Protein AF-A0A1D2RUH6-F1 (afdb_monomer_lite)

Sequence (89 aa):
MSNPLSEATVDALLDRLAEDDAFRTAFMANPKTATESLGTQDPDTATLPTAPIPRLASKDAIRRSRAALRQRLLAARAPFEPISFQLPE

Radius of gyration: 14.72 Å; chains: 1; bounding box: 29×36×32 Å

Foldseek 3Di:
DQDDWDPVLVVLLLVCLLPPPVLVVVCQQAVLVSSVVSVPPTPSSVVGDRHGNPDDDHSVVSVVVVVVVVVLVVPQDPPGDPPDDDDDD

Structure (mmCIF, N/CA/C/O backbone):
data_AF-A0A1D2RUH6-F1
#
_entry.id   AF-A0A1D2RUH6-F1
#
loop_
_atom_site.group_PDB
_atom_site.id
_atom_site.type_symbol
_atom_site.label_atom_id
_atom_site.label_alt_id
_atom_site.label_comp_id
_atom_site.label_asym_id
_atom_site.label_entity_id
_atom_site.label_seq_id
_atom_site.pdbx_PDB_ins_code
_atom_site.Cartn_x
_atom_site.Cartn_y
_atom_site.Cartn_z
_atom_site.occupancy
_atom_site.B_iso_or_equiv
_atom_site.auth_seq_id
_atom_site.auth_comp_id
_atom_site.auth_asym_id
_atom_site.auth_atom_id
_atom_site.pdbx_PDB_model_num
ATOM 1 N N . MET A 1 1 ? -2.314 6.954 21.918 1.00 43.41 1 MET A N 1
ATOM 2 C CA . MET A 1 1 ? -2.807 5.685 21.350 1.00 43.41 1 MET A CA 1
ATOM 3 C C . MET A 1 1 ? -3.217 6.027 19.930 1.00 43.41 1 MET A C 1
ATOM 5 O O . MET A 1 1 ? -4.115 6.844 19.791 1.00 43.41 1 MET A O 1
ATOM 9 N N . SER A 1 2 ? -2.485 5.571 18.915 1.00 55.94 2 SER A N 1
ATOM 10 C CA . SER A 1 2 ? -2.899 5.762 17.519 1.00 55.94 2 SER A CA 1
ATOM 11 C C . SER A 1 2 ? -4.007 4.754 17.251 1.00 55.94 2 SER A C 1
ATOM 13 O O . SER A 1 2 ? -3.786 3.563 17.484 1.00 55.94 2 SER A O 1
ATOM 15 N N . ASN A 1 3 ? -5.195 5.206 16.862 1.00 64.81 3 ASN A N 1
ATOM 16 C CA . ASN A 1 3 ? -6.247 4.269 16.501 1.00 64.81 3 ASN A CA 1
ATOM 17 C C . ASN A 1 3 ? -5.890 3.639 15.142 1.00 64.81 3 ASN A C 1
ATOM 19 O O . ASN A 1 3 ? -5.215 4.264 14.317 1.00 64.81 3 ASN A O 1
ATOM 23 N N . PRO A 1 4 ? -6.251 2.366 14.924 1.00 72.25 4 PRO A N 1
ATOM 24 C CA . PRO A 1 4 ? -6.027 1.719 13.642 1.00 72.25 4 PRO A CA 1
ATOM 25 C C . PRO A 1 4 ? -6.890 2.386 12.565 1.00 72.25 4 PRO A C 1
ATOM 27 O O . PRO A 1 4 ? -8.046 2.715 12.822 1.00 72.25 4 PRO A O 1
ATOM 30 N N . LEU A 1 5 ? -6.339 2.528 11.355 1.00 78.69 5 LEU A N 1
ATOM 31 C CA . LEU A 1 5 ? -7.121 2.925 10.182 1.00 78.69 5 LEU A CA 1
ATOM 32 C C . LEU A 1 5 ? -8.316 1.980 10.006 1.00 78.69 5 LEU A C 1
ATOM 34 O O . LEU A 1 5 ? -8.210 0.773 10.240 1.00 78.69 5 LEU A O 1
ATOM 38 N N . SER A 1 6 ? -9.434 2.525 9.545 1.00 81.06 6 SER A N 1
ATOM 39 C CA . SER A 1 6 ? -10.612 1.743 9.194 1.00 81.06 6 SER A CA 1
ATOM 40 C C . SER A 1 6 ? -10.317 0.762 8.057 1.00 81.06 6 SER A C 1
ATOM 42 O O . SER A 1 6 ? -9.523 1.031 7.149 1.00 81.06 6 SER A O 1
ATOM 44 N N . GLU A 1 7 ? -11.001 -0.381 8.079 1.00 81.50 7 GLU A N 1
ATOM 45 C CA . GLU A 1 7 ? -10.838 -1.438 7.074 1.00 81.50 7 GLU A CA 1
ATOM 46 C C . GLU A 1 7 ? -11.069 -0.919 5.649 1.00 81.50 7 GLU A C 1
ATOM 48 O O . GLU A 1 7 ? -10.299 -1.234 4.745 1.00 81.50 7 GLU A O 1
ATOM 53 N N . ALA A 1 8 ? -12.064 -0.046 5.462 1.00 82.56 8 ALA A N 1
ATOM 54 C CA . ALA A 1 8 ? -12.367 0.564 4.170 1.00 82.56 8 ALA A CA 1
ATOM 55 C C . ALA A 1 8 ? -11.208 1.428 3.639 1.00 82.56 8 ALA A C 1
ATOM 57 O O . ALA A 1 8 ? -10.893 1.369 2.448 1.00 82.56 8 ALA A O 1
ATOM 58 N N . THR A 1 9 ? -10.545 2.195 4.512 1.00 84.25 9 THR A N 1
ATOM 59 C CA . THR A 1 9 ? -9.359 2.984 4.147 1.00 84.25 9 THR A CA 1
ATOM 60 C C . THR A 1 9 ? -8.206 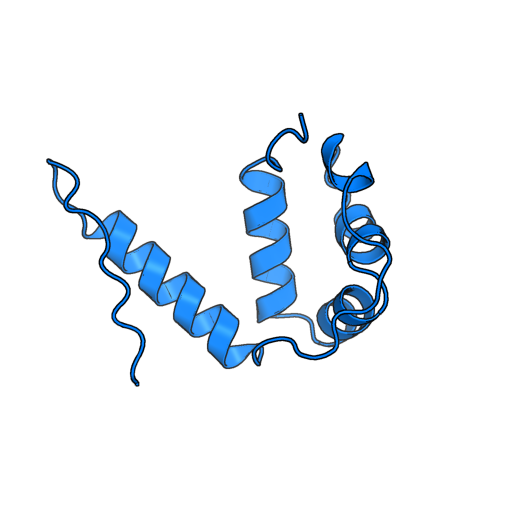2.082 3.738 1.00 84.25 9 THR A C 1
ATOM 62 O O . THR A 1 9 ? -7.553 2.331 2.724 1.00 84.25 9 THR A O 1
ATOM 65 N N . VAL A 1 10 ? -7.965 1.017 4.505 1.00 85.12 10 VAL A N 1
ATOM 66 C CA . VAL A 1 10 ? -6.888 0.062 4.224 1.00 85.12 10 VAL A CA 1
ATOM 67 C C . VAL A 1 10 ? -7.130 -0.659 2.900 1.00 85.12 10 VAL A C 1
ATOM 69 O O . VAL A 1 10 ? -6.204 -0.775 2.099 1.00 85.12 10 VAL A O 1
ATOM 72 N N . ASP A 1 11 ? -8.359 -1.096 2.627 1.00 86.38 11 ASP A N 1
ATOM 73 C CA . ASP A 1 11 ? -8.698 -1.753 1.365 1.00 86.38 11 ASP A CA 1
ATOM 74 C C . ASP A 1 11 ? -8.510 -0.822 0.163 1.00 86.38 11 ASP A C 1
ATOM 76 O O . ASP A 1 11 ? -7.824 -1.194 -0.791 1.00 86.38 11 ASP A O 1
ATOM 80 N N . ALA A 1 12 ? -9.029 0.408 0.238 1.00 88.12 12 ALA A N 1
ATOM 81 C CA . ALA A 1 12 ? -8.869 1.402 -0.823 1.00 88.12 12 ALA A CA 1
ATOM 82 C C . ALA A 1 12 ? -7.390 1.734 -1.086 1.00 88.12 12 ALA A C 1
ATOM 84 O O . ALA A 1 12 ? -6.965 1.871 -2.237 1.00 88.12 12 ALA A O 1
ATOM 85 N N . LEU A 1 13 ? -6.591 1.826 -0.022 1.00 88.00 13 LEU A N 1
ATOM 86 C CA . LEU A 1 13 ? -5.157 2.066 -0.106 1.00 88.00 13 LEU A CA 1
ATOM 87 C C . LEU A 1 13 ? -4.432 0.892 -0.769 1.00 88.00 13 LEU A C 1
ATOM 89 O O . LEU A 1 13 ? -3.630 1.103 -1.678 1.00 88.00 13 LEU A O 1
ATOM 93 N N . LEU A 1 14 ? -4.725 -0.345 -0.364 1.00 88.00 14 LEU A N 1
ATOM 94 C CA . LEU A 1 14 ? -4.115 -1.536 -0.958 1.00 88.00 14 LEU A CA 1
ATOM 95 C C . LEU A 1 14 ? -4.499 -1.714 -2.432 1.00 88.00 14 LEU A C 1
ATOM 97 O O . LEU A 1 14 ? -3.647 -2.124 -3.222 1.00 88.00 14 LEU A O 1
ATOM 101 N N . ASP A 1 15 ? -5.733 -1.376 -2.808 1.00 89.12 15 ASP A N 1
ATOM 102 C CA . ASP A 1 15 ? -6.184 -1.380 -4.202 1.00 89.12 15 ASP A CA 1
ATOM 103 C C . ASP A 1 15 ? -5.399 -0.369 -5.043 1.00 89.12 15 ASP A C 1
ATOM 105 O O . ASP A 1 15 ? -4.788 -0.729 -6.053 1.00 89.12 15 ASP A O 1
ATOM 109 N N . ARG A 1 16 ? -5.281 0.881 -4.580 1.00 89.56 16 ARG A N 1
ATOM 110 C CA . ARG A 1 16 ? -4.502 1.903 -5.296 1.00 89.56 16 ARG A CA 1
ATOM 111 C C . ARG A 1 16 ? -3.015 1.579 -5.364 1.00 89.56 16 ARG A C 1
ATOM 113 O O . ARG A 1 16 ? -2.400 1.768 -6.410 1.00 89.56 16 ARG A O 1
ATOM 120 N N . LEU A 1 17 ? -2.435 1.009 -4.310 1.00 88.12 17 LEU A N 1
ATOM 121 C CA . LEU A 1 17 ? -1.043 0.552 -4.332 1.00 88.12 17 LEU A CA 1
ATOM 122 C C . LEU A 1 17 ? -0.802 -0.641 -5.272 1.00 88.12 17 LEU A C 1
ATOM 124 O O . LEU A 1 17 ? 0.352 -0.893 -5.636 1.00 88.12 17 LEU A O 1
ATOM 128 N N . ALA A 1 18 ? -1.839 -1.389 -5.648 1.00 88.94 18 ALA A N 1
ATOM 129 C CA . ALA A 1 18 ? -1.746 -2.513 -6.576 1.00 88.94 18 ALA A CA 1
ATOM 130 C C . ALA A 1 18 ? -1.993 -2.114 -8.044 1.00 88.94 18 ALA A C 1
ATOM 132 O O . ALA A 1 18 ? -1.532 -2.825 -8.942 1.00 88.94 18 ALA A O 1
ATOM 133 N N . GLU A 1 19 ? -2.683 -0.998 -8.292 1.00 88.88 19 GLU A N 1
ATOM 134 C CA . GLU A 1 19 ? -3.175 -0.628 -9.628 1.00 88.88 19 GLU A CA 1
ATOM 135 C C . GLU A 1 19 ? -2.616 0.697 -10.171 1.00 88.88 19 GLU A C 1
ATOM 137 O O . GLU A 1 19 ? -2.498 0.841 -11.387 1.00 88.88 19 GLU A O 1
ATOM 142 N N . ASP A 1 20 ? -2.221 1.639 -9.308 1.00 89.25 20 ASP A N 1
ATOM 143 C CA . ASP A 1 20 ? -1.895 3.017 -9.693 1.00 89.25 20 ASP A CA 1
ATOM 144 C C . ASP A 1 20 ? -0.434 3.388 -9.369 1.00 89.25 20 ASP A C 1
ATOM 146 O O . ASP A 1 20 ? -0.047 3.609 -8.220 1.00 89.25 20 ASP A O 1
ATOM 150 N N . ASP A 1 21 ? 0.405 3.471 -10.404 1.00 87.44 21 ASP A N 1
ATOM 151 C CA . ASP A 1 21 ? 1.828 3.813 -10.271 1.00 87.44 21 ASP A CA 1
ATOM 152 C C . ASP A 1 21 ? 2.072 5.274 -9.847 1.00 87.44 21 ASP A C 1
ATOM 154 O O . ASP A 1 21 ? 3.050 5.562 -9.144 1.00 87.44 21 ASP A O 1
ATOM 158 N N . ALA A 1 22 ? 1.177 6.197 -10.215 1.00 88.50 22 ALA A N 1
ATOM 159 C CA . ALA A 1 22 ? 1.272 7.594 -9.803 1.00 88.50 22 ALA A CA 1
ATOM 160 C C . ALA A 1 22 ? 0.949 7.728 -8.311 1.00 88.50 22 ALA A C 1
ATOM 162 O O . ALA A 1 22 ? 1.712 8.350 -7.566 1.00 88.50 22 ALA A O 1
ATOM 163 N N . PHE A 1 23 ? -0.111 7.056 -7.856 1.00 90.12 23 PHE A N 1
ATOM 164 C CA . PHE A 1 23 ? -0.449 6.968 -6.440 1.00 90.12 23 PHE A CA 1
ATOM 165 C C . PHE A 1 23 ? 0.679 6.328 -5.631 1.00 90.12 23 PHE A C 1
ATOM 167 O O . PHE A 1 23 ? 1.057 6.852 -4.590 1.00 90.12 23 PHE A O 1
ATOM 174 N N . ARG A 1 24 ? 1.277 5.232 -6.116 1.00 90.06 24 ARG A N 1
ATOM 175 C CA . ARG A 1 24 ? 2.421 4.586 -5.447 1.00 90.06 24 ARG A CA 1
ATOM 176 C C . ARG A 1 24 ? 3.602 5.535 -5.281 1.00 90.06 24 ARG A C 1
ATOM 178 O O . ARG A 1 24 ? 4.220 5.555 -4.221 1.00 90.06 24 ARG A O 1
ATOM 185 N N . THR A 1 25 ? 3.901 6.330 -6.305 1.00 89.62 25 THR A N 1
ATOM 186 C CA . THR A 1 25 ? 4.979 7.326 -6.249 1.00 89.62 25 THR A CA 1
ATOM 187 C C . THR A 1 25 ? 4.655 8.428 -5.240 1.00 89.62 25 THR A C 1
ATOM 189 O O . THR A 1 25 ? 5.495 8.765 -4.407 1.00 89.62 25 THR A O 1
ATOM 192 N N . ALA A 1 26 ? 3.421 8.941 -5.256 1.00 89.06 26 ALA A N 1
ATOM 193 C CA . ALA A 1 26 ? 2.957 9.936 -4.293 1.00 89.06 26 ALA A CA 1
ATOM 194 C C . ALA A 1 26 ? 2.965 9.394 -2.855 1.00 89.06 26 ALA A C 1
ATOM 196 O O . ALA A 1 26 ? 3.412 10.081 -1.943 1.00 89.06 26 ALA A O 1
ATOM 197 N N . PHE A 1 27 ? 2.550 8.142 -2.662 1.00 89.38 27 PHE A N 1
ATOM 198 C CA . PHE A 1 27 ? 2.557 7.456 -1.374 1.00 89.38 27 PHE A CA 1
ATOM 199 C C . PHE A 1 27 ? 3.976 7.230 -0.857 1.00 89.38 27 PHE A C 1
ATOM 201 O O . PHE A 1 27 ? 4.237 7.424 0.324 1.00 89.38 27 PHE A O 1
ATO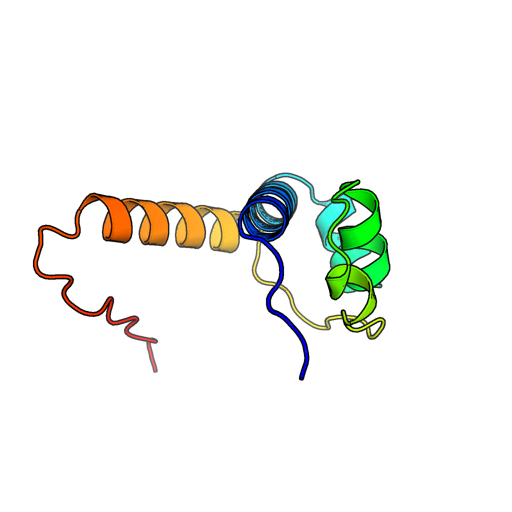M 208 N N . MET A 1 28 ? 4.921 6.877 -1.731 1.00 89.25 28 MET A N 1
ATOM 209 C CA . MET A 1 28 ? 6.333 6.789 -1.357 1.00 89.25 28 MET A CA 1
ATOM 210 C C . MET A 1 28 ? 6.937 8.149 -1.008 1.00 89.25 28 MET A C 1
ATOM 212 O O . MET A 1 28 ? 7.828 8.204 -0.169 1.00 89.25 28 MET A O 1
ATOM 216 N N . ALA A 1 29 ? 6.477 9.239 -1.618 1.00 89.75 29 ALA A N 1
ATOM 217 C CA . ALA A 1 29 ? 6.950 10.579 -1.286 1.00 89.75 29 ALA A CA 1
ATOM 218 C C . ALA A 1 29 ? 6.341 11.099 0.027 1.00 89.75 29 ALA A C 1
ATOM 220 O O . ALA A 1 29 ? 7.056 11.666 0.850 1.00 89.75 29 ALA A O 1
ATOM 221 N N . ASN A 1 30 ? 5.033 10.907 0.217 1.00 88.81 30 ASN A N 1
ATOM 222 C CA . ASN A 1 30 ? 4.293 11.333 1.397 1.00 88.81 30 ASN A CA 1
ATOM 223 C C . ASN A 1 30 ? 3.053 10.434 1.621 1.00 88.81 30 ASN A C 1
ATOM 225 O O . ASN A 1 30 ? 1.991 10.672 1.030 1.00 88.81 30 ASN A O 1
ATOM 229 N N . PRO A 1 31 ? 3.166 9.418 2.494 1.00 86.94 31 PRO A N 1
ATOM 230 C CA . PRO A 1 31 ? 2.090 8.467 2.777 1.00 86.94 31 PRO A CA 1
ATOM 231 C C . PRO A 1 31 ? 0.809 9.127 3.284 1.00 86.94 31 PRO A C 1
ATOM 233 O O . PRO A 1 31 ? -0.288 8.727 2.891 1.00 86.94 31 PRO A O 1
ATOM 236 N N . LYS A 1 32 ? 0.940 10.160 4.124 1.00 86.56 32 LYS A N 1
ATOM 237 C CA . LYS A 1 32 ? -0.197 10.912 4.657 1.00 86.56 32 LYS A CA 1
ATOM 238 C C . LYS A 1 32 ? -0.996 11.578 3.541 1.00 86.56 32 LYS A C 1
ATOM 240 O O . LYS A 1 32 ? -2.174 11.281 3.381 1.00 86.56 32 LYS A O 1
ATOM 245 N N . THR A 1 33 ? -0.346 12.407 2.727 1.00 86.88 33 THR A N 1
ATOM 246 C CA . THR A 1 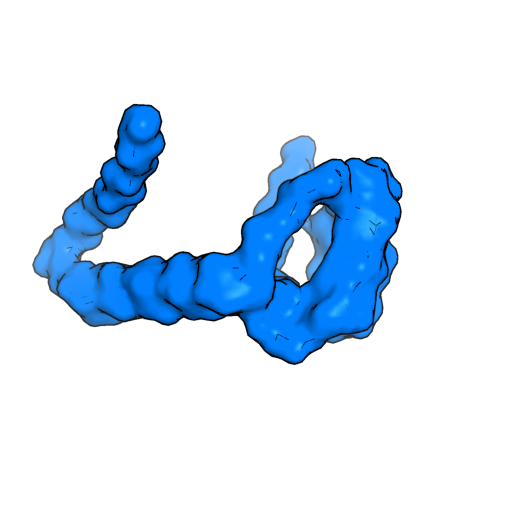33 ? -1.025 13.149 1.652 1.00 86.88 33 THR A CA 1
ATOM 247 C C . THR A 1 33 ? -1.624 12.217 0.602 1.00 86.88 33 THR A C 1
ATOM 249 O O . THR A 1 33 ? -2.729 12.454 0.119 1.00 86.88 33 THR A O 1
ATOM 252 N N . ALA A 1 34 ? -0.932 11.126 0.266 1.00 87.94 34 ALA A N 1
ATOM 253 C CA . ALA A 1 34 ? -1.484 10.131 -0.643 1.00 87.94 34 ALA A CA 1
ATOM 254 C C . ALA A 1 34 ? -2.725 9.451 -0.047 1.00 87.94 34 ALA A C 1
ATOM 256 O O . ALA A 1 34 ? -3.731 9.314 -0.733 1.00 87.94 34 ALA A O 1
ATOM 257 N N . THR A 1 35 ? -2.715 9.091 1.235 1.00 85.50 35 THR A N 1
ATOM 258 C CA . THR A 1 35 ? -3.889 8.470 1.870 1.00 85.50 35 THR A CA 1
ATOM 259 C C . THR A 1 35 ? -5.056 9.452 1.990 1.00 85.50 35 THR A C 1
ATOM 261 O O . THR A 1 35 ? -6.184 9.088 1.682 1.00 85.50 35 THR A O 1
ATOM 264 N N . GLU A 1 36 ? -4.799 10.719 2.324 1.00 85.62 36 GLU A N 1
ATOM 265 C CA . GLU A 1 36 ? -5.819 11.781 2.322 1.00 85.62 36 GLU A CA 1
ATOM 266 C C . GLU A 1 36 ? -6.449 11.972 0.928 1.00 85.62 36 GLU A C 1
ATOM 268 O O . GLU A 1 36 ? -7.649 12.225 0.817 1.00 85.62 36 GLU A O 1
ATOM 273 N N . SER A 1 37 ? -5.675 11.776 -0.151 1.00 86.19 37 SER A N 1
ATOM 274 C CA . SER A 1 37 ? -6.178 11.866 -1.532 1.00 86.19 37 SER A CA 1
ATOM 275 C C . SER A 1 37 ? -7.202 10.782 -1.899 1.00 86.19 37 SER A C 1
A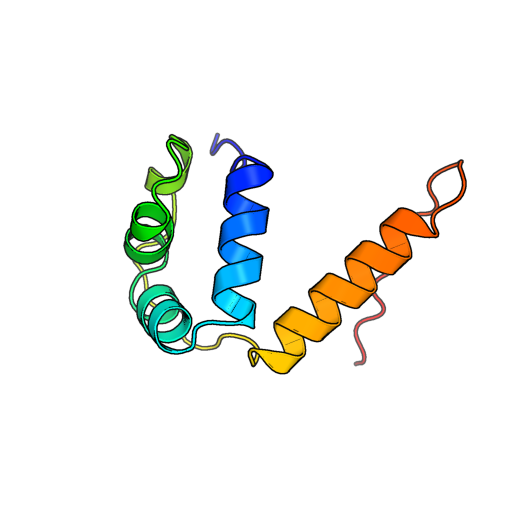TOM 277 O O . SER A 1 37 ? -7.942 10.947 -2.867 1.00 86.19 37 SER A O 1
ATOM 279 N N . LEU A 1 38 ? -7.297 9.702 -1.110 1.00 84.38 38 LEU A N 1
ATOM 280 C CA . LEU A 1 38 ? -8.326 8.671 -1.271 1.00 84.38 38 LEU A CA 1
ATOM 281 C C . LEU A 1 38 ? -9.722 9.159 -0.856 1.00 84.38 38 LEU A C 1
ATOM 283 O O . LEU A 1 38 ? -10.705 8.472 -1.126 1.00 84.38 38 LEU A O 1
ATOM 287 N N . GLY A 1 39 ? -9.827 10.319 -0.194 1.00 80.94 39 GLY A N 1
ATOM 288 C CA . GLY A 1 39 ? -11.103 10.857 0.283 1.00 80.94 39 GLY A CA 1
ATOM 289 C C . GLY A 1 39 ? -11.709 10.056 1.438 1.00 80.94 39 GLY A C 1
ATOM 290 O O . GLY A 1 39 ? -12.887 10.218 1.755 1.00 80.94 39 GLY A O 1
ATOM 291 N N . THR A 1 40 ? -10.923 9.187 2.071 1.00 74.56 40 THR A N 1
ATOM 292 C CA . THR A 1 40 ? -11.333 8.438 3.257 1.00 74.56 40 THR A CA 1
ATOM 293 C C . THR A 1 40 ? -11.478 9.419 4.415 1.00 74.56 40 THR A C 1
ATOM 295 O O . THR A 1 40 ? -10.501 10.059 4.799 1.00 74.56 40 THR A O 1
ATOM 298 N N . GLN A 1 41 ? -12.679 9.546 4.986 1.00 74.06 41 GLN A N 1
ATOM 299 C CA . GLN A 1 41 ? -12.967 10.421 6.140 1.00 74.06 41 GLN A CA 1
ATOM 300 C C . GLN A 1 41 ? -12.399 9.868 7.458 1.00 74.06 41 GLN A C 1
ATOM 302 O O . GLN A 1 41 ? -12.984 10.018 8.528 1.00 74.06 41 GLN A O 1
ATOM 307 N N . ASP A 1 42 ? -11.279 9.170 7.362 1.00 76.69 42 ASP A N 1
ATOM 308 C CA . ASP A 1 42 ? -10.696 8.406 8.437 1.00 76.69 42 ASP A CA 1
ATOM 309 C C . ASP A 1 42 ? -9.788 9.328 9.263 1.00 76.69 42 ASP A C 1
ATOM 311 O O . ASP A 1 42 ? -8.776 9.822 8.744 1.00 76.69 42 ASP A O 1
ATOM 315 N N . PRO A 1 43 ? -10.164 9.625 10.521 1.00 73.56 43 PRO A N 1
ATOM 316 C CA . PRO A 1 43 ? -9.476 10.616 11.344 1.00 73.56 43 PRO A CA 1
ATOM 317 C C . PRO A 1 43 ? -8.024 10.223 11.633 1.00 73.56 43 PRO A C 1
ATOM 319 O O . PRO A 1 43 ? -7.188 11.092 11.894 1.00 73.56 43 PRO A O 1
ATOM 322 N N . ASP A 1 44 ? -7.698 8.935 11.532 1.00 79.62 44 ASP A N 1
ATOM 323 C CA . ASP A 1 44 ? -6.373 8.410 11.829 1.00 79.62 44 ASP A CA 1
ATOM 324 C C . ASP A 1 44 ? -5.394 8.534 10.659 1.00 79.62 44 ASP A C 1
ATOM 326 O O . ASP A 1 44 ? -4.186 8.383 10.851 1.00 79.62 44 ASP A O 1
ATOM 330 N N . THR A 1 45 ? -5.855 8.941 9.471 1.00 76.81 45 THR A N 1
ATOM 331 C CA . THR A 1 45 ? -4.962 9.328 8.358 1.00 76.81 45 THR A CA 1
ATOM 332 C C . THR A 1 45 ? -4.003 10.449 8.749 1.00 76.81 45 THR A C 1
ATOM 334 O O . THR A 1 45 ? -2.853 10.469 8.307 1.00 76.81 45 THR A O 1
ATOM 337 N N . ALA A 1 46 ? -4.420 11.333 9.660 1.00 74.12 46 ALA A N 1
ATOM 338 C CA . ALA A 1 46 ? -3.593 12.419 10.167 1.00 74.12 46 ALA A CA 1
ATOM 339 C C . ALA A 1 46 ? -2.347 11.933 10.930 1.00 74.12 46 ALA A C 1
ATOM 341 O O . ALA A 1 46 ? -1.381 12.697 11.033 1.00 74.12 46 ALA A O 1
ATOM 342 N N . THR A 1 47 ? -2.377 10.693 11.437 1.00 78.69 47 THR A N 1
ATOM 343 C CA . THR A 1 47 ? -1.292 10.046 12.194 1.00 78.69 47 THR A CA 1
ATOM 344 C C . THR A 1 47 ? -0.253 9.364 11.304 1.00 78.69 47 THR A C 1
ATOM 346 O O . THR A 1 47 ? 0.786 8.921 11.799 1.00 78.69 47 THR A O 1
ATOM 349 N N . LEU A 1 48 ? -0.505 9.292 9.993 1.00 80.88 48 LEU A N 1
ATOM 350 C CA . LEU A 1 48 ? 0.415 8.680 9.046 1.00 80.88 48 LEU A CA 1
ATOM 351 C C . LEU A 1 48 ? 1.718 9.478 8.923 1.00 80.88 48 LEU A C 1
ATOM 353 O O . LEU A 1 48 ? 1.717 10.711 9.021 1.00 80.88 48 LEU A O 1
ATOM 357 N N . PRO A 1 49 ? 2.843 8.788 8.668 1.00 81.56 49 PRO A N 1
ATOM 358 C CA . PRO A 1 49 ? 4.115 9.453 8.467 1.00 81.56 49 PRO A CA 1
ATOM 359 C C . PRO A 1 49 ? 4.061 10.336 7.218 1.00 81.56 49 PRO A C 1
ATOM 361 O O . PRO A 1 49 ? 3.545 9.948 6.171 1.00 81.56 49 PRO A O 1
ATOM 364 N N . THR A 1 50 ? 4.654 11.520 7.326 1.00 85.38 50 THR A N 1
ATOM 365 C CA . THR A 1 50 ? 4.963 12.390 6.182 1.00 85.38 50 THR A CA 1
ATOM 366 C C . THR A 1 50 ? 6.332 12.081 5.584 1.00 85.38 50 THR A C 1
ATOM 368 O O . THR A 1 50 ? 6.684 12.613 4.534 1.00 85.38 50 THR A O 1
ATOM 371 N N . ALA A 1 51 ? 7.119 11.239 6.262 1.00 84.44 51 ALA A N 1
ATOM 372 C CA . ALA A 1 51 ? 8.436 10.838 5.808 1.00 84.44 51 ALA A CA 1
ATOM 373 C C . ALA A 1 51 ? 8.330 9.947 4.559 1.00 84.44 51 ALA A C 1
ATOM 375 O O . ALA A 1 51 ? 7.460 9.070 4.506 1.00 84.44 51 ALA A O 1
ATOM 376 N N . PRO A 1 52 ? 9.232 10.130 3.582 1.00 84.38 52 PRO A N 1
ATOM 377 C CA . PRO A 1 52 ? 9.242 9.313 2.385 1.00 84.38 52 PRO A CA 1
ATOM 378 C C . PRO A 1 52 ? 9.573 7.854 2.716 1.00 84.38 52 PRO A C 1
ATOM 380 O O . PRO A 1 52 ? 10.443 7.558 3.538 1.00 84.38 52 PRO A O 1
ATOM 383 N N . ILE A 1 53 ? 8.894 6.932 2.039 1.00 85.44 53 ILE A N 1
ATOM 384 C CA . ILE A 1 53 ? 9.141 5.496 2.124 1.00 85.44 53 ILE A CA 1
ATOM 385 C C . ILE A 1 53 ? 10.221 5.142 1.094 1.00 85.44 53 ILE A C 1
ATOM 387 O O . ILE A 1 53 ? 9.971 5.226 -0.110 1.00 85.44 53 ILE A O 1
ATOM 391 N N . PRO A 1 54 ? 11.414 4.696 1.526 1.00 80.50 54 PRO A N 1
ATOM 392 C CA . PRO A 1 54 ? 12.549 4.487 0.627 1.00 80.50 54 PRO A CA 1
ATOM 393 C C . PRO A 1 54 ? 12.359 3.289 -0.306 1.00 80.50 54 PRO A C 1
ATOM 395 O O . PRO A 1 54 ? 12.938 3.238 -1.390 1.00 80.50 54 PRO A O 1
ATOM 398 N N . ARG A 1 55 ? 11.562 2.298 0.108 1.00 80.69 55 ARG A N 1
ATOM 399 C CA . ARG A 1 55 ? 11.332 1.083 -0.667 1.00 80.69 55 ARG A CA 1
ATOM 400 C C . ARG A 1 55 ? 9.928 0.556 -0.426 1.00 80.69 55 ARG A C 1
ATOM 402 O O . ARG A 1 55 ? 9.584 0.177 0.687 1.00 80.69 55 ARG A O 1
ATOM 409 N N . LEU A 1 56 ? 9.151 0.490 -1.498 1.00 82.75 56 LEU A N 1
ATOM 410 C CA . LEU A 1 56 ? 7.843 -0.149 -1.524 1.00 82.75 56 LEU A CA 1
ATOM 411 C C . LEU A 1 56 ? 7.924 -1.419 -2.380 1.00 82.75 56 LEU A C 1
ATOM 413 O O . LEU A 1 56 ? 8.615 -1.445 -3.400 1.00 82.75 56 LEU A O 1
ATOM 417 N N . ALA A 1 57 ? 7.211 -2.475 -1.985 1.00 83.00 57 ALA A N 1
ATOM 418 C CA . ALA A 1 57 ? 7.071 -3.676 -2.807 1.00 83.00 57 ALA A CA 1
ATOM 419 C C . ALA A 1 57 ? 6.463 -3.330 -4.177 1.00 83.00 57 ALA A C 1
ATOM 421 O O . ALA A 1 57 ? 5.654 -2.404 -4.281 1.00 83.00 57 ALA A O 1
ATOM 422 N N . SER A 1 58 ? 6.832 -4.063 -5.233 1.00 83.12 58 SER A N 1
ATOM 423 C CA . SER A 1 58 ? 6.275 -3.844 -6.575 1.00 83.12 58 SER A CA 1
ATOM 424 C C . SER A 1 58 ? 4.756 -4.035 -6.585 1.00 83.12 58 SER A C 1
ATOM 426 O O . SER A 1 58 ? 4.217 -4.802 -5.784 1.00 83.12 58 SER A O 1
ATOM 428 N N . LYS A 1 59 ? 4.048 -3.365 -7.501 1.00 86.12 59 LYS A N 1
ATOM 429 C CA . LYS A 1 59 ? 2.583 -3.478 -7.597 1.00 86.12 59 LYS A CA 1
ATOM 430 C C . LYS A 1 59 ? 2.122 -4.926 -7.774 1.00 86.12 59 LYS A C 1
ATOM 432 O O . LYS A 1 59 ? 1.191 -5.364 -7.108 1.00 86.12 59 LYS A O 1
ATOM 437 N N . ASP A 1 60 ? 2.852 -5.713 -8.567 1.00 79.69 60 ASP A N 1
ATOM 438 C CA . ASP A 1 60 ? 2.575 -7.137 -8.759 1.00 79.69 60 ASP A CA 1
ATOM 439 C C . ASP A 1 60 ? 2.799 -7.967 -7.493 1.00 79.69 60 ASP A C 1
ATOM 441 O O . ASP A 1 60 ? 2.133 -8.986 -7.314 1.00 79.69 60 ASP A O 1
ATOM 445 N N . ALA A 1 61 ? 3.740 -7.572 -6.630 1.00 83.19 61 ALA A N 1
ATOM 446 C CA . ALA A 1 61 ? 3.933 -8.212 -5.334 1.00 83.19 61 ALA A CA 1
ATOM 447 C C . ALA A 1 61 ? 2.789 -7.854 -4.376 1.00 83.19 61 ALA A C 1
ATOM 449 O O . ALA A 1 61 ? 2.229 -8.754 -3.761 1.00 83.19 61 ALA A O 1
ATOM 450 N N . ILE A 1 62 ? 2.374 -6.582 -4.314 1.00 85.12 62 ILE A N 1
ATOM 451 C CA . ILE A 1 62 ? 1.229 -6.151 -3.491 1.00 85.12 62 ILE A CA 1
ATOM 452 C C . ILE A 1 62 ? -0.054 -6.857 -3.941 1.00 85.12 62 ILE A C 1
ATOM 454 O O . ILE A 1 62 ? -0.752 -7.444 -3.114 1.00 85.12 62 ILE A O 1
ATOM 458 N N . ARG A 1 63 ? -0.324 -6.897 -5.252 1.00 82.94 63 ARG A N 1
ATOM 459 C CA . ARG A 1 63 ? -1.492 -7.583 -5.821 1.00 82.94 63 ARG A CA 1
ATOM 460 C C . ARG A 1 63 ? -1.501 -9.073 -5.481 1.00 82.94 63 ARG A C 1
ATOM 462 O O . ARG A 1 63 ? -2.525 -9.596 -5.045 1.00 82.94 63 ARG A O 1
ATOM 469 N N . ARG A 1 64 ? -0.362 -9.758 -5.649 1.00 82.81 64 ARG A N 1
ATOM 470 C CA . ARG A 1 64 ? -0.223 -11.184 -5.309 1.00 82.81 64 ARG A CA 1
ATOM 471 C C . ARG A 1 64 ? -0.416 -11.433 -3.817 1.00 82.81 64 ARG A C 1
ATOM 473 O O . ARG A 1 64 ? -1.169 -12.334 -3.462 1.00 82.81 64 ARG A O 1
ATOM 480 N N . SER A 1 65 ? 0.203 -10.626 -2.960 1.00 83.12 65 SER A N 1
ATOM 481 C CA . SER A 1 65 ? 0.059 -10.744 -1.508 1.00 83.12 65 SER A CA 1
ATOM 482 C C . SER A 1 65 ? -1.379 -10.505 -1.057 1.00 83.12 65 SER A C 1
ATOM 484 O O . SER A 1 65 ? -1.892 -11.287 -0.260 1.00 83.12 65 SER A O 1
ATOM 486 N N . ARG A 1 66 ? -2.068 -9.495 -1.607 1.00 83.50 66 ARG A N 1
ATOM 487 C CA . ARG A 1 66 ? -3.481 -9.233 -1.300 1.00 83.50 66 ARG A CA 1
ATOM 488 C C . ARG A 1 66 ? -4.372 -10.399 -1.720 1.00 83.50 66 ARG A C 1
ATOM 490 O O . ARG A 1 66 ? -5.188 -10.855 -0.925 1.00 83.50 66 ARG A O 1
ATOM 497 N N . ALA A 1 67 ? -4.193 -10.913 -2.936 1.00 80.12 67 ALA A N 1
ATOM 498 C CA . ALA A 1 67 ? -4.958 -12.057 -3.426 1.00 80.12 67 ALA A CA 1
ATOM 499 C C . ALA A 1 67 ? -4.713 -13.317 -2.579 1.00 80.12 67 ALA A C 1
ATOM 501 O O . ALA A 1 67 ? -5.670 -13.974 -2.176 1.00 80.12 67 ALA A O 1
ATOM 502 N N . ALA A 1 68 ? -3.451 -13.616 -2.253 1.00 80.62 68 ALA A N 1
ATOM 503 C CA . ALA A 1 68 ? -3.086 -14.757 -1.418 1.00 80.62 68 ALA A CA 1
ATOM 504 C C . ALA A 1 68 ? -3.662 -14.638 -0.001 1.00 80.62 68 ALA A C 1
ATOM 506 O O . ALA A 1 68 ? -4.214 -15.605 0.522 1.00 80.62 68 ALA A O 1
ATOM 507 N N . LEU A 1 69 ? -3.584 -13.453 0.611 1.00 77.81 69 LEU A N 1
ATOM 508 C CA . LEU A 1 69 ? -4.142 -13.209 1.938 1.00 77.81 69 LEU A CA 1
ATOM 509 C C . LEU A 1 69 ? -5.668 -13.336 1.937 1.00 77.81 69 LEU A C 1
ATOM 511 O O . LEU A 1 69 ? -6.222 -14.036 2.780 1.00 77.81 69 LEU A O 1
ATOM 515 N N . ARG A 1 70 ? -6.343 -12.743 0.945 1.00 78.69 70 ARG A N 1
ATOM 516 C CA . ARG A 1 70 ? -7.796 -12.861 0.777 1.00 78.69 70 ARG A CA 1
ATOM 517 C C . ARG A 1 70 ? -8.221 -14.315 0.588 1.00 78.69 70 ARG A C 1
ATOM 519 O O . ARG A 1 70 ? -9.171 -14.753 1.224 1.00 78.69 70 ARG A O 1
ATOM 526 N N . GLN A 1 71 ? -7.509 -15.080 -0.240 1.00 74.88 71 GLN A N 1
ATOM 527 C CA . GLN A 1 71 ? -7.782 -16.507 -0.425 1.00 74.88 71 GLN A CA 1
ATOM 528 C C . GLN A 1 71 ? -7.587 -17.303 0.864 1.00 74.88 71 GLN A C 1
ATOM 530 O O . GLN A 1 71 ? -8.426 -18.141 1.169 1.00 74.88 71 GLN A O 1
ATOM 535 N N . ARG A 1 72 ? -6.534 -17.030 1.644 1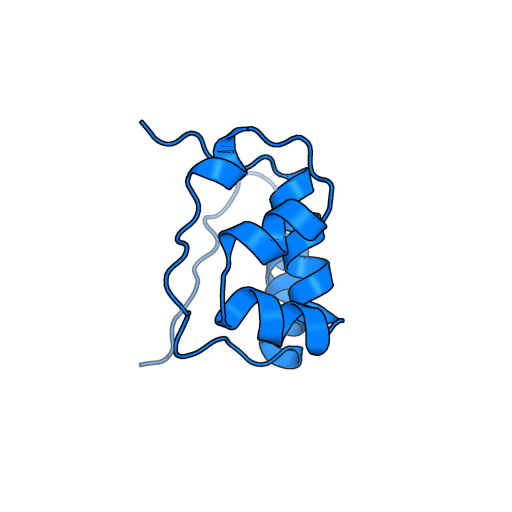.00 72.19 72 ARG A N 1
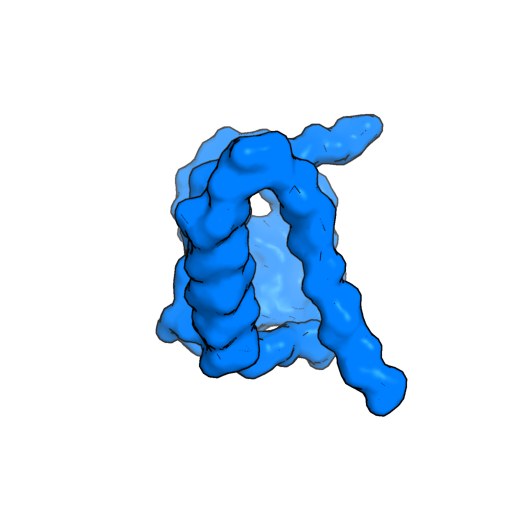ATOM 536 C CA . ARG A 1 72 ? -6.315 -17.688 2.941 1.00 72.19 72 ARG A CA 1
ATOM 537 C C . ARG A 1 72 ? -7.414 -17.355 3.948 1.00 72.19 72 ARG A C 1
ATOM 539 O O . ARG A 1 72 ? -7.878 -18.258 4.628 1.00 72.19 72 ARG A O 1
ATOM 546 N N . LEU A 1 73 ? -7.869 -16.104 3.999 1.00 71.88 73 LEU A N 1
ATOM 547 C CA . LEU A 1 73 ? -8.984 -15.687 4.858 1.00 71.88 73 LEU A CA 1
ATOM 548 C C . LEU A 1 73 ? -10.316 -16.328 4.437 1.00 71.88 73 LEU A C 1
ATOM 550 O O . LEU A 1 73 ? -11.097 -16.717 5.294 1.00 71.88 73 LEU A O 1
ATOM 554 N N . LEU A 1 74 ? -10.563 -16.483 3.132 1.00 72.31 74 LEU A N 1
ATOM 555 C CA . LEU A 1 74 ? -11.754 -17.169 2.612 1.00 72.31 74 LEU A CA 1
ATOM 556 C C . LEU A 1 74 ? -11.691 -18.695 2.789 1.00 72.31 74 LEU A C 1
ATOM 558 O O . LEU A 1 74 ? -12.720 -19.336 2.982 1.00 72.31 74 LEU A O 1
ATOM 562 N N . ALA A 1 75 ? -10.496 -19.281 2.690 1.00 65.19 75 ALA A N 1
ATOM 563 C CA . ALA A 1 75 ? -10.266 -20.715 2.842 1.00 65.19 75 ALA A CA 1
ATOM 564 C C . ALA A 1 75 ? -10.142 -21.151 4.310 1.00 65.19 75 ALA A C 1
ATOM 566 O O . ALA A 1 75 ? -10.225 -22.348 4.591 1.00 65.19 75 ALA A O 1
ATOM 567 N N . ALA A 1 76 ? -9.955 -20.206 5.237 1.00 57.53 76 ALA A N 1
ATOM 568 C CA . ALA A 1 76 ? -9.948 -20.466 6.667 1.00 57.53 76 ALA A CA 1
ATOM 569 C C . ALA A 1 76 ? -11.330 -20.979 7.097 1.00 57.53 76 ALA A C 1
ATOM 571 O O . ALA A 1 76 ? -12.279 -20.223 7.304 1.00 57.53 76 ALA A O 1
ATOM 572 N N . ARG A 1 77 ? -11.458 -22.302 7.217 1.00 54.97 77 ARG A N 1
ATOM 573 C CA . ARG A 1 77 ? -12.605 -22.931 7.873 1.00 54.97 77 ARG A CA 1
ATOM 574 C C . ARG A 1 77 ? -12.429 -22.781 9.379 1.00 54.97 77 ARG A C 1
ATOM 576 O O . ARG A 1 77 ? -11.332 -22.957 9.893 1.00 54.97 77 ARG A O 1
ATOM 583 N N . ALA A 1 78 ? -13.516 -22.463 10.075 1.00 42.16 78 ALA A N 1
ATOM 584 C CA . ALA A 1 78 ? -13.518 -22.400 11.529 1.00 42.16 78 ALA A CA 1
ATOM 585 C C . ALA A 1 78 ? -13.109 -23.757 12.150 1.00 42.16 78 ALA A C 1
ATOM 587 O O . ALA A 1 78 ? -13.547 -24.798 11.645 1.00 42.16 78 ALA A O 1
ATOM 588 N N . PRO A 1 79 ? -12.345 -23.756 13.259 1.00 57.22 79 PRO A N 1
ATOM 589 C CA . PRO A 1 79 ? -11.835 -22.585 13.976 1.00 57.22 79 PRO A CA 1
ATOM 590 C C . PRO A 1 79 ? -10.599 -21.986 13.281 1.00 57.22 79 PRO A C 1
ATOM 592 O O . PRO A 1 79 ? -9.795 -22.710 12.712 1.00 57.22 79 PRO A O 1
ATOM 595 N N . PHE A 1 80 ? -10.487 -20.655 13.312 1.00 51.62 80 PHE A N 1
ATOM 596 C CA . PHE A 1 80 ? -9.450 -19.858 12.642 1.00 51.62 80 PHE A CA 1
ATOM 597 C C . PHE A 1 80 ? -8.041 -20.386 12.978 1.00 51.62 80 PHE A C 1
ATOM 599 O O . PHE A 1 80 ? -7.510 -20.111 14.054 1.00 51.62 80 PHE A O 1
ATOM 606 N N . GLU A 1 81 ? -7.430 -21.155 12.075 1.00 55.53 81 GLU A N 1
ATOM 607 C CA . GLU A 1 81 ? -6.011 -21.480 12.195 1.00 55.53 81 GLU A CA 1
ATOM 608 C C . GLU A 1 81 ? -5.187 -20.219 11.885 1.00 55.53 81 GLU A C 1
ATOM 610 O O . GLU A 1 81 ? -5.460 -19.528 10.895 1.00 55.53 81 GLU A O 1
ATOM 615 N N . PRO A 1 82 ? -4.194 -19.870 12.723 1.00 55.25 82 PRO A N 1
ATOM 616 C CA . PRO A 1 82 ? -3.389 -18.677 12.513 1.00 55.25 82 PRO A CA 1
ATOM 617 C C . PRO A 1 82 ? -2.655 -18.762 11.171 1.00 55.25 82 PRO A C 1
ATOM 619 O O . PRO A 1 82 ? -1.906 -19.706 10.904 1.00 55.25 82 PRO A O 1
ATOM 622 N N . ILE A 1 83 ? -2.861 -17.751 10.320 1.00 57.88 83 ILE A N 1
ATOM 623 C CA . ILE A 1 83 ? -2.194 -17.645 9.021 1.00 57.88 83 ILE A CA 1
ATOM 624 C C . ILE A 1 83 ? -0.693 -17.482 9.267 1.00 57.88 83 ILE A C 1
ATOM 626 O O . ILE A 1 83 ? -0.203 -16.395 9.564 1.00 57.88 83 ILE A O 1
ATOM 630 N N . SER A 1 84 ? 0.045 -18.579 9.127 1.00 58.88 84 SER A N 1
ATOM 631 C CA . SER A 1 84 ? 1.499 -18.574 9.217 1.00 58.88 84 SER A CA 1
ATOM 632 C C . SER A 1 84 ? 2.075 -17.997 7.922 1.00 58.88 84 SER A C 1
ATOM 634 O O . SER A 1 84 ? 1.952 -18.572 6.833 1.00 58.88 84 SER A O 1
ATOM 636 N N . PHE A 1 85 ? 2.683 -16.817 8.018 1.00 54.62 85 PHE A N 1
ATOM 637 C CA . PHE A 1 85 ? 3.517 -16.268 6.956 1.00 54.62 85 PHE A CA 1
ATOM 638 C C . PHE A 1 85 ? 4.932 -16.810 7.144 1.00 54.62 85 PHE A C 1
ATOM 640 O O . PHE A 1 85 ? 5.695 -16.296 7.954 1.00 54.62 85 PHE A O 1
ATOM 647 N N . GLN A 1 86 ? 5.278 -17.876 6.424 1.00 54.16 86 GLN A N 1
ATOM 648 C CA . GLN A 1 86 ? 6.675 -18.286 6.317 1.00 54.16 86 GLN A CA 1
ATOM 649 C C . GLN A 1 86 ? 7.411 -17.244 5.468 1.00 54.16 86 GLN A C 1
ATOM 651 O O . GLN A 1 86 ? 7.163 -17.125 4.267 1.00 54.16 86 GLN A O 1
ATOM 656 N N . LEU A 1 87 ? 8.270 -16.458 6.115 1.00 43.72 87 LEU A N 1
ATOM 657 C CA . LEU A 1 87 ? 9.268 -15.632 5.446 1.00 43.72 87 LEU A CA 1
ATOM 658 C C . LEU A 1 87 ? 10.415 -16.560 5.008 1.00 43.72 87 LEU A C 1
ATOM 660 O O . LEU A 1 87 ? 10.915 -17.298 5.857 1.00 43.72 87 LEU A O 1
ATOM 664 N N . PRO A 1 88 ? 10.805 -16.585 3.721 1.00 41.84 88 PRO A N 1
ATOM 665 C CA . PRO A 1 88 ? 12.026 -17.272 3.316 1.00 41.84 88 PRO A CA 1
ATOM 666 C C . PRO A 1 88 ? 13.241 -16.541 3.913 1.00 41.84 88 PRO A C 1
ATOM 668 O O . PRO A 1 88 ? 13.273 -15.308 3.871 1.00 41.84 88 PRO A O 1
ATOM 671 N N . GLU A 1 89 ? 14.178 -17.302 4.496 1.00 44.84 89 GLU A N 1
ATOM 672 C CA . GLU A 1 89 ? 15.478 -16.809 4.995 1.00 44.84 89 GLU A CA 1
ATOM 673 C C . GLU A 1 89 ? 16.346 -16.187 3.892 1.00 44.84 89 GLU A C 1
ATOM 675 O O . GLU A 1 89 ? 16.292 -16.676 2.736 1.00 44.84 89 GLU A O 1
#

pLDDT: mean 77.16, std 13.26, range [41.84, 90.12]

Secondary structure (DSSP, 8-state):
-PPPPPHHHHHHHHHHHHH-HHHHHHHHH-HHHHHHTTT---GGGGGS--S--S----HHHHHHHHHHHHHHHHH-PSS----------